Protein AF-A0A7J4KGC7-F1 (afdb_monomer)

Structure (mmCIF, N/CA/C/O backbone):
data_AF-A0A7J4KGC7-F1
#
_entry.id   AF-A0A7J4KGC7-F1
#
loop_
_atom_site.group_PDB
_atom_site.id
_atom_site.type_symbol
_atom_site.label_atom_id
_atom_site.label_alt_id
_atom_site.label_comp_id
_atom_site.label_asym_id
_atom_site.label_entity_id
_atom_site.label_seq_id
_atom_site.pdbx_PDB_ins_code
_atom_site.Cartn_x
_atom_site.Cartn_y
_atom_site.Cartn_z
_atom_site.occupancy
_atom_site.B_iso_or_equiv
_atom_site.auth_seq_id
_atom_site.auth_comp_id
_atom_site.auth_asym_id
_atom_site.auth_atom_id
_atom_site.pdbx_PDB_model_num
ATOM 1 N N . TRP A 1 1 ? 17.635 -14.760 -10.751 1.00 83.94 1 TRP A N 1
ATOM 2 C CA . TRP A 1 1 ? 18.715 -14.137 -9.961 1.00 83.94 1 TRP A CA 1
ATOM 3 C C . TRP A 1 1 ? 19.291 -12.974 -10.744 1.00 83.94 1 TRP A C 1
ATOM 5 O O . TRP A 1 1 ? 19.426 -13.105 -11.955 1.00 83.94 1 TRP A O 1
ATOM 15 N N . ARG A 1 2 ? 19.577 -11.849 -10.081 1.00 85.12 2 ARG A N 1
ATOM 16 C CA . ARG A 1 2 ? 20.222 -10.669 -10.674 1.00 85.12 2 ARG A CA 1
ATOM 17 C C . ARG A 1 2 ? 21.558 -10.454 -9.975 1.00 85.12 2 ARG A C 1
ATOM 19 O O . ARG A 1 2 ? 21.654 -10.687 -8.775 1.00 85.12 2 ARG A O 1
ATOM 26 N N . TYR A 1 3 ? 22.554 -10.031 -10.736 1.00 91.06 3 TYR A N 1
ATOM 27 C CA . TYR A 1 3 ? 23.837 -9.582 -10.217 1.00 91.06 3 TYR A CA 1
ATOM 28 C C . TYR A 1 3 ? 23.887 -8.052 -10.294 1.00 91.06 3 TYR A C 1
ATOM 30 O O . TYR A 1 3 ? 23.386 -7.470 -11.260 1.00 91.06 3 TYR A O 1
ATOM 38 N N . ALA A 1 4 ? 24.460 -7.420 -9.279 1.00 91.88 4 ALA A N 1
ATOM 39 C CA . ALA A 1 4 ? 24.746 -5.995 -9.240 1.00 91.88 4 ALA A CA 1
ATOM 40 C C . ALA A 1 4 ? 25.995 -5.787 -8.382 1.00 91.88 4 ALA A C 1
ATOM 42 O O . ALA A 1 4 ? 26.145 -6.473 -7.372 1.00 91.88 4 ALA A O 1
ATOM 43 N N . ASP A 1 5 ? 26.861 -4.858 -8.784 1.00 94.12 5 ASP A N 1
ATOM 44 C CA . ASP A 1 5 ? 28.061 -4.527 -8.008 1.00 94.12 5 ASP A CA 1
ATOM 45 C C . ASP A 1 5 ? 27.700 -3.795 -6.703 1.00 94.12 5 ASP A C 1
ATOM 47 O O . ASP A 1 5 ? 28.318 -4.041 -5.673 1.00 94.12 5 ASP A O 1
ATOM 51 N N . ASP A 1 6 ? 26.632 -2.985 -6.734 1.00 91.50 6 ASP A N 1
ATOM 52 C CA . ASP A 1 6 ? 26.073 -2.265 -5.587 1.00 91.50 6 ASP A CA 1
ATOM 53 C C . ASP A 1 6 ? 24.560 -2.502 -5.460 1.00 91.50 6 ASP A C 1
ATOM 55 O O . ASP A 1 6 ? 23.834 -2.585 -6.460 1.00 91.50 6 ASP A O 1
ATOM 59 N N . TRP A 1 7 ? 24.072 -2.600 -4.216 1.00 89.38 7 TRP A N 1
ATOM 60 C CA . TRP A 1 7 ? 22.658 -2.823 -3.907 1.00 89.38 7 TRP A CA 1
ATOM 61 C C . TRP A 1 7 ? 22.103 -1.776 -2.922 1.00 89.38 7 TRP A C 1
ATOM 63 O O . TRP A 1 7 ? 22.720 -1.542 -1.882 1.00 89.38 7 TRP A O 1
ATOM 73 N N . PRO A 1 8 ? 20.906 -1.209 -3.169 1.00 90.06 8 PRO A N 1
ATOM 74 C CA . PRO A 1 8 ? 20.061 -1.421 -4.346 1.00 90.06 8 PRO A CA 1
ATOM 75 C C . PRO A 1 8 ? 20.692 -0.848 -5.619 1.00 90.06 8 PRO A C 1
ATOM 77 O O . PRO A 1 8 ? 21.504 0.071 -5.558 1.00 90.06 8 PRO A O 1
ATOM 80 N N . VAL A 1 9 ? 20.305 -1.390 -6.778 1.00 90.75 9 VAL A N 1
ATOM 81 C CA . VAL A 1 9 ? 20.715 -0.819 -8.069 1.00 90.75 9 VAL A CA 1
ATOM 82 C C . VAL A 1 9 ? 20.301 0.652 -8.149 1.00 90.75 9 VAL A C 1
ATOM 84 O O . VAL A 1 9 ? 19.304 1.055 -7.535 1.00 90.75 9 VAL A O 1
ATOM 87 N N . LEU A 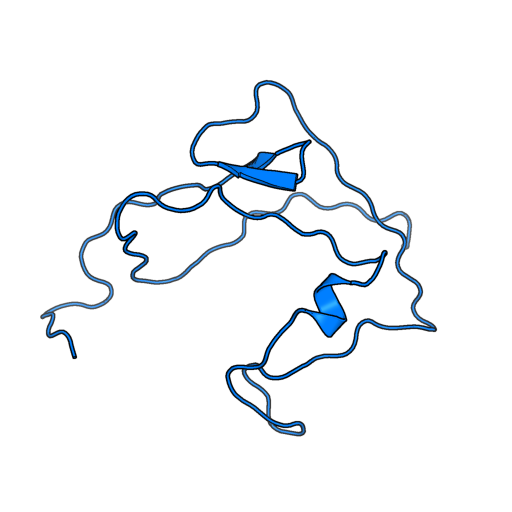1 10 ? 21.039 1.442 -8.936 1.00 89.31 10 LEU A N 1
ATOM 88 C CA . LEU A 1 10 ? 20.672 2.829 -9.211 1.00 89.31 10 LEU A CA 1
ATOM 89 C C . LEU A 1 10 ? 19.203 2.891 -9.648 1.00 89.31 10 LEU A C 1
ATOM 91 O O . LEU A 1 10 ? 18.801 2.261 -10.627 1.00 89.31 10 LEU A O 1
ATOM 95 N N . SER A 1 11 ? 18.408 3.634 -8.890 1.00 89.25 11 SER A N 1
ATOM 96 C CA . SER A 1 11 ? 16.960 3.709 -9.034 1.00 89.25 11 SER A CA 1
ATOM 97 C C . SER A 1 11 ? 16.495 5.147 -8.840 1.00 89.25 11 SER A C 1
ATOM 99 O O . SER A 1 11 ? 17.171 5.966 -8.216 1.00 89.25 11 SER A O 1
ATOM 101 N N . VAL A 1 12 ? 15.342 5.463 -9.423 1.00 91.69 12 VAL A N 1
ATOM 102 C CA . VAL A 1 12 ? 14.678 6.757 -9.258 1.00 91.69 12 VAL A CA 1
ATOM 103 C C . VAL A 1 12 ? 13.486 6.543 -8.340 1.00 91.69 12 VAL A C 1
ATOM 105 O O . VAL A 1 12 ? 12.655 5.676 -8.614 1.00 91.69 12 VAL A O 1
ATOM 108 N N . GLU A 1 13 ? 13.392 7.331 -7.267 1.00 93.38 13 GLU A N 1
ATOM 109 C CA . GLU A 1 13 ? 12.224 7.297 -6.387 1.00 93.38 13 GLU A CA 1
ATOM 110 C C . GLU A 1 13 ? 10.967 7.636 -7.200 1.00 93.38 13 GLU A C 1
ATOM 112 O O . GLU A 1 13 ? 10.896 8.660 -7.885 1.00 93.38 13 GLU A O 1
ATOM 117 N N . ARG A 1 14 ? 9.971 6.750 -7.138 1.00 95.00 14 ARG A N 1
ATOM 118 C CA . ARG A 1 14 ? 8.675 6.935 -7.786 1.00 95.00 14 ARG A CA 1
ATOM 119 C C . ARG A 1 14 ? 7.588 6.892 -6.728 1.00 95.00 14 ARG A C 1
ATOM 121 O O . ARG A 1 14 ? 7.352 5.849 -6.123 1.00 95.00 14 ARG A O 1
ATOM 128 N N . ALA A 1 15 ? 6.912 8.018 -6.546 1.00 96.44 15 ALA A N 1
ATOM 129 C CA . ALA A 1 15 ? 5.751 8.090 -5.679 1.00 96.44 15 ALA A CA 1
ATOM 130 C C . ALA A 1 15 ? 4.525 7.459 -6.351 1.00 96.44 15 ALA A C 1
ATOM 132 O O . ALA A 1 15 ? 4.264 7.671 -7.538 1.00 96.44 15 ALA A O 1
ATOM 133 N N . TRP A 1 16 ? 3.778 6.713 -5.547 1.00 97.12 16 TRP A N 1
ATOM 134 C CA . TRP A 1 16 ? 2.445 6.223 -5.845 1.00 97.12 16 TRP A CA 1
ATOM 135 C C . TRP A 1 16 ? 1.496 6.816 -4.802 1.00 97.12 16 TRP A C 1
ATOM 137 O O . TRP A 1 16 ? 1.735 6.702 -3.601 1.00 97.12 16 TRP A O 1
ATOM 147 N N . TYR A 1 17 ? 0.457 7.495 -5.266 1.00 97.12 17 TYR A N 1
ATOM 148 C CA . TYR A 1 17 ? -0.467 8.282 -4.466 1.00 97.12 17 TYR A CA 1
ATOM 149 C C . TYR A 1 17 ? -1.803 7.558 -4.319 1.00 97.12 17 TYR A C 1
ATOM 151 O O . TYR A 1 17 ? -2.324 7.001 -5.288 1.00 97.12 17 TYR A O 1
ATOM 159 N N . LEU A 1 18 ? -2.346 7.600 -3.103 1.00 96.44 18 LEU A N 1
ATOM 160 C CA . LEU A 1 18 ? -3.663 7.072 -2.750 1.00 96.44 18 LEU A CA 1
ATOM 161 C C . LEU A 1 18 ? -4.751 7.981 -3.340 1.00 96.44 18 LEU A C 1
ATOM 163 O O . LEU A 1 18 ? -4.695 9.198 -3.156 1.00 96.44 18 LEU A O 1
ATOM 167 N N . GLN A 1 19 ? -5.724 7.404 -4.043 1.00 95.62 19 GLN A N 1
ATOM 168 C CA . GLN A 1 19 ? -6.793 8.139 -4.726 1.00 95.62 19 GLN A CA 1
ATOM 169 C C . GLN A 1 19 ? -8.160 7.892 -4.082 1.00 95.62 19 GLN A C 1
ATOM 171 O O . GLN A 1 19 ? -8.398 6.853 -3.468 1.00 95.62 19 GLN A O 1
ATOM 176 N N . ALA A 1 20 ? -9.074 8.853 -4.246 1.00 93.31 20 ALA A N 1
ATOM 177 C CA . ALA A 1 20 ? -10.420 8.839 -3.659 1.00 93.31 20 ALA A CA 1
ATOM 178 C C . ALA A 1 20 ? -11.253 7.599 -4.034 1.00 93.31 20 ALA A C 1
ATOM 180 O O . ALA A 1 20 ? -12.101 7.156 -3.266 1.00 93.31 20 ALA A O 1
ATOM 181 N N . ASP A 1 21 ? -11.006 7.046 -5.219 1.00 92.81 21 ASP A N 1
ATOM 182 C CA . ASP A 1 21 ? -11.693 5.880 -5.775 1.00 92.81 21 ASP A CA 1
ATOM 183 C C . ASP A 1 21 ? -11.096 4.537 -5.317 1.00 92.81 21 ASP A C 1
ATOM 185 O O . ASP A 1 21 ? -11.488 3.487 -5.822 1.00 92.81 21 ASP A O 1
ATOM 189 N N . GLY A 1 22 ? -10.143 4.558 -4.379 1.00 94.25 22 GLY A N 1
ATOM 190 C CA . GLY A 1 22 ? -9.418 3.364 -3.948 1.00 94.25 22 GLY A CA 1
ATOM 191 C C . GLY A 1 22 ? -8.343 2.922 -4.941 1.00 94.25 22 GLY A C 1
ATOM 192 O O . GLY A 1 22 ? -7.817 1.814 -4.828 1.00 94.25 22 GLY A O 1
ATOM 193 N N . SER A 1 23 ? -7.988 3.758 -5.922 1.00 95.88 23 SER A N 1
ATOM 194 C CA . SER A 1 23 ? -6.865 3.469 -6.808 1.00 95.88 23 SER A CA 1
ATOM 195 C C . SER A 1 23 ? -5.527 3.956 -6.246 1.00 95.88 23 SER A C 1
ATOM 197 O O . SER A 1 23 ? -5.447 4.851 -5.400 1.00 95.88 23 SER A O 1
ATOM 199 N N . LEU A 1 24 ? -4.447 3.348 -6.728 1.00 96.31 24 LEU A N 1
ATOM 200 C CA . LEU A 1 24 ? -3.082 3.818 -6.530 1.00 96.31 24 LEU A CA 1
ATOM 201 C C . LEU A 1 24 ? -2.546 4.339 -7.874 1.00 96.31 24 LEU A C 1
ATOM 203 O O . LEU A 1 24 ? -2.540 3.600 -8.858 1.00 96.31 24 LEU A O 1
ATOM 207 N N . GLN A 1 25 ? -2.090 5.594 -7.941 1.00 96.31 25 GLN A N 1
ATOM 208 C CA . GLN A 1 25 ? -1.629 6.214 -9.198 1.00 96.31 25 GLN A CA 1
ATOM 209 C C . GLN A 1 25 ? -0.303 6.960 -9.035 1.00 96.31 25 GLN A C 1
ATOM 211 O O . GLN A 1 25 ? 0.006 7.459 -7.962 1.00 96.31 25 GLN A O 1
ATOM 216 N N . THR A 1 26 ? 0.478 7.108 -10.106 1.00 95.69 26 THR A N 1
ATOM 217 C CA . THR A 1 26 ? 1.749 7.864 -10.080 1.00 95.69 26 THR A CA 1
ATOM 218 C C . THR A 1 26 ? 1.578 9.374 -10.271 1.00 95.69 26 THR A C 1
ATOM 220 O O . THR A 1 26 ? 2.559 10.117 -10.269 1.00 95.69 26 THR A O 1
ATOM 223 N N . THR A 1 27 ? 0.347 9.838 -10.482 1.00 95.25 27 THR A N 1
ATOM 224 C CA . T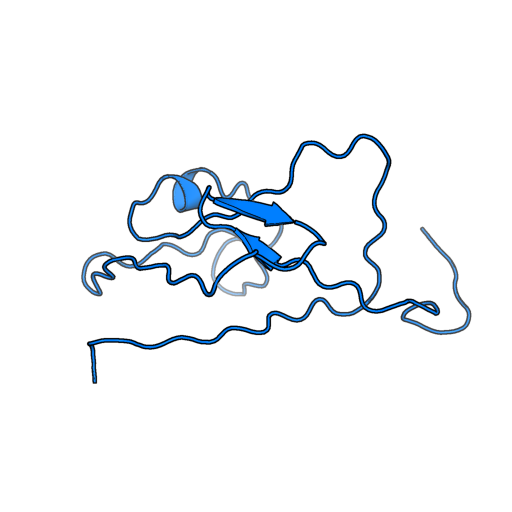HR A 1 27 ? -0.022 11.254 -10.572 1.00 95.25 27 THR A CA 1
ATOM 225 C C . THR A 1 27 ? -0.580 11.742 -9.245 1.00 95.25 27 THR A C 1
ATOM 227 O O . THR A 1 27 ? -1.295 11.012 -8.556 1.00 95.25 27 THR A O 1
ATOM 230 N N . LEU A 1 28 ? -0.274 12.992 -8.898 1.00 95.31 28 LEU A N 1
ATOM 231 C CA . LEU A 1 28 ? -0.846 13.629 -7.717 1.00 95.31 28 LEU A CA 1
ATOM 232 C C . LEU A 1 28 ? -2.382 13.673 -7.819 1.00 95.31 28 LEU A C 1
ATOM 234 O O . LEU A 1 28 ? -2.899 13.965 -8.903 1.00 95.31 28 LEU A O 1
ATOM 238 N N . PRO A 1 29 ? -3.112 13.420 -6.718 1.00 93.94 29 PRO A N 1
ATOM 239 C CA . PRO A 1 29 ? -4.540 13.701 -6.647 1.00 93.94 29 PRO A CA 1
ATOM 240 C C . PRO A 1 29 ? -4.812 15.180 -6.953 1.00 93.94 29 PRO A C 1
ATOM 242 O O . PRO A 1 29 ? -4.031 16.055 -6.580 1.00 93.94 29 PRO A O 1
ATOM 245 N N . ALA A 1 30 ? -5.930 15.475 -7.618 1.00 90.12 30 ALA A N 1
ATOM 246 C CA . ALA A 1 30 ? -6.279 16.850 -7.993 1.00 90.12 30 ALA A CA 1
ATOM 247 C C . ALA A 1 30 ? -6.645 17.741 -6.789 1.00 90.12 30 ALA A C 1
ATOM 249 O O . ALA A 1 30 ? -6.617 18.966 -6.895 1.00 90.12 30 ALA A O 1
ATOM 250 N N . GLN A 1 31 ? -7.033 17.128 -5.672 1.00 90.50 31 GLN A N 1
ATOM 251 C CA . GLN A 1 31 ? -7.437 17.783 -4.431 1.00 90.50 31 GLN A CA 1
ATOM 252 C C . GLN A 1 31 ? -6.956 16.943 -3.250 1.00 90.50 31 GLN A C 1
ATOM 254 O O . GLN A 1 31 ? -6.801 15.727 -3.397 1.00 90.50 31 GLN A O 1
ATOM 259 N N . ASP A 1 32 ? -6.794 17.567 -2.086 1.00 89.19 32 ASP A N 1
ATOM 260 C CA . ASP A 1 32 ? -6.509 16.851 -0.843 1.00 89.19 32 ASP A CA 1
ATOM 261 C C . ASP A 1 32 ? -7.604 15.817 -0.554 1.00 89.19 32 ASP A C 1
ATOM 263 O O . ASP A 1 32 ? -8.795 16.085 -0.726 1.00 89.19 32 ASP A O 1
ATOM 267 N N . GLN A 1 33 ? -7.188 14.619 -0.142 1.00 89.06 33 GLN A N 1
ATOM 268 C CA . GLN A 1 33 ? -8.080 13.494 0.135 1.00 89.06 33 GLN A CA 1
ATOM 269 C C . GLN A 1 33 ? -7.910 13.031 1.577 1.00 89.06 33 GLN A C 1
ATOM 271 O O . GLN A 1 33 ? -6.794 12.978 2.096 1.00 89.06 33 GLN A O 1
ATOM 276 N N . GLN A 1 34 ? -9.020 12.642 2.199 1.00 93.50 34 GLN A N 1
ATOM 277 C CA . GLN A 1 34 ? -9.036 12.004 3.507 1.00 93.50 34 GLN A CA 1
ATOM 278 C C . GLN A 1 34 ? -9.774 10.673 3.408 1.00 93.50 34 GLN A C 1
ATOM 280 O O . GLN A 1 34 ? -10.850 10.583 2.820 1.00 93.50 34 GLN A O 1
ATOM 285 N N . PHE A 1 35 ? -9.193 9.649 4.023 1.00 95.25 35 PHE A N 1
ATOM 286 C CA . PHE A 1 35 ? -9.767 8.316 4.125 1.00 95.25 35 PHE A CA 1
ATOM 287 C C . PHE A 1 35 ? -9.947 7.980 5.598 1.00 95.25 35 PHE A C 1
ATOM 289 O O . PHE A 1 35 ? -9.152 8.401 6.442 1.00 95.25 35 PHE A O 1
ATOM 296 N N . SER A 1 36 ? -11.002 7.249 5.932 1.00 95.69 36 SER A N 1
ATOM 297 C CA . SER A 1 36 ? -11.309 6.917 7.320 1.00 95.69 36 SER A CA 1
ATOM 298 C C . SER A 1 36 ? -11.912 5.529 7.410 1.00 95.69 36 SER A C 1
ATOM 300 O O . SER A 1 36 ? -12.611 5.078 6.507 1.00 95.69 36 SER A O 1
ATOM 302 N N . TYR A 1 37 ? -11.622 4.864 8.516 1.00 95.56 37 TYR A N 1
ATOM 303 C CA . TYR A 1 37 ? -12.190 3.583 8.892 1.00 95.56 37 TYR A CA 1
ATOM 304 C C . TYR A 1 37 ? -12.378 3.580 10.407 1.00 95.56 37 TYR A C 1
ATOM 306 O O . TYR A 1 37 ? -11.715 4.332 11.124 1.00 95.56 37 TYR A O 1
ATOM 314 N N . PHE A 1 38 ? -13.295 2.751 10.893 1.00 96.25 38 PHE A N 1
ATOM 315 C CA . PHE A 1 38 ? -13.499 2.563 12.323 1.00 96.25 38 PHE A CA 1
ATOM 316 C C . PHE A 1 38 ? -12.702 1.348 12.789 1.00 96.25 38 PHE A C 1
ATOM 318 O O 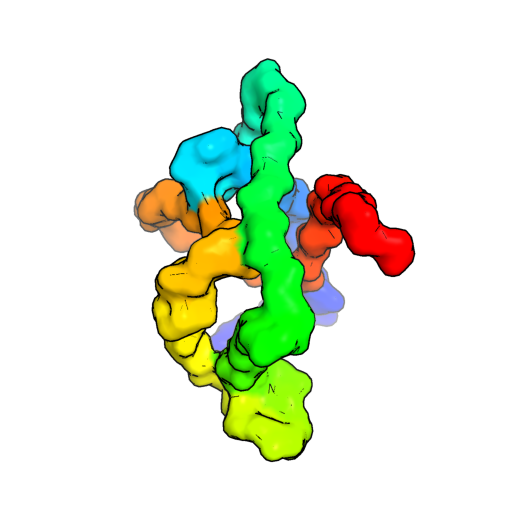. PHE A 1 38 ? -12.869 0.266 12.232 1.00 96.25 38 PHE A O 1
ATOM 325 N N . TYR A 1 39 ? -11.859 1.520 13.805 1.00 95.19 39 TYR A N 1
ATOM 326 C CA . TYR A 1 39 ? -11.092 0.431 14.402 1.00 95.19 39 TYR A CA 1
ATOM 327 C C . TYR A 1 39 ? -11.725 -0.009 15.726 1.00 95.19 39 TYR A C 1
ATOM 329 O O . TYR A 1 39 ? -11.895 0.811 16.628 1.00 95.19 39 TYR A O 1
ATOM 337 N N . ASP A 1 40 ? -12.035 -1.302 15.856 1.00 95.56 40 ASP A N 1
ATOM 338 C CA . ASP A 1 40 ? -12.543 -1.913 17.090 1.00 95.56 40 ASP A CA 1
ATOM 339 C C . ASP A 1 40 ? -11.446 -2.758 17.767 1.00 95.56 40 ASP A C 1
ATOM 341 O O . ASP A 1 40 ? -11.144 -3.859 17.296 1.00 95.56 40 ASP A O 1
ATOM 345 N N . PRO A 1 41 ? -10.862 -2.310 18.897 1.00 95.25 41 PRO A N 1
ATOM 346 C CA . PRO A 1 41 ? -9.857 -3.086 19.621 1.00 95.25 41 PRO A CA 1
ATOM 347 C C . PRO A 1 41 ? -10.347 -4.450 20.132 1.00 95.25 41 PRO A C 1
ATOM 349 O O . PRO A 1 41 ? -9.519 -5.325 20.383 1.00 95.25 41 PRO A O 1
ATOM 352 N N . ALA A 1 42 ? -11.661 -4.652 20.299 1.00 97.06 42 ALA A N 1
ATOM 353 C CA . ALA A 1 42 ? -12.233 -5.943 20.683 1.00 97.06 42 ALA A CA 1
ATOM 354 C C . ALA A 1 42 ? -12.333 -6.927 19.500 1.00 97.06 42 ALA A C 1
ATOM 356 O O . ALA A 1 42 ? -12.519 -8.127 19.710 1.00 97.06 42 ALA A O 1
ATOM 357 N N . ASN A 1 43 ? -12.162 -6.440 18.269 1.00 96.75 43 ASN A N 1
ATOM 358 C CA . ASN A 1 43 ? -12.138 -7.221 17.037 1.00 96.75 43 ASN A CA 1
ATOM 359 C C . ASN A 1 43 ? -10.915 -6.831 16.179 1.00 96.75 43 ASN A C 1
ATOM 361 O O . ASN A 1 43 ? -11.077 -6.263 15.095 1.00 96.75 43 ASN A O 1
ATOM 365 N N . PRO A 1 44 ? -9.683 -7.128 16.632 1.00 96.81 44 PRO A N 1
ATOM 366 C CA . PRO A 1 44 ? -8.476 -6.718 15.926 1.00 96.81 44 PRO A CA 1
ATOM 367 C C . PRO A 1 44 ? -8.353 -7.395 14.555 1.00 96.81 44 PRO A C 1
ATOM 369 O O . PRO A 1 44 ? -8.784 -8.535 14.352 1.00 96.81 44 PRO A O 1
ATOM 372 N N . VAL A 1 45 ? -7.697 -6.709 13.618 1.00 97.38 45 VAL A N 1
ATOM 373 C CA . VAL A 1 45 ? -7.331 -7.285 12.319 1.00 97.38 45 VAL A CA 1
ATOM 374 C C . VAL A 1 45 ? -6.307 -8.412 12.537 1.00 97.38 45 VAL A C 1
ATOM 376 O O . VAL A 1 45 ? -5.278 -8.182 13.178 1.00 97.38 45 VAL A O 1
ATOM 379 N N . PRO A 1 46 ? -6.546 -9.637 12.034 1.00 95.25 46 PRO A N 1
ATOM 380 C CA . PRO A 1 46 ? -5.613 -10.742 12.220 1.00 95.25 46 PRO A CA 1
ATOM 381 C C . PRO A 1 46 ? -4.362 -10.573 11.349 1.00 95.25 46 PRO A C 1
ATOM 383 O O . PRO A 1 46 ? -4.457 -10.298 10.154 1.00 95.25 46 PRO A O 1
ATOM 386 N N . THR A 1 47 ? -3.184 -10.825 11.919 1.00 95.00 47 THR A N 1
ATOM 387 C CA . THR A 1 47 ? -1.939 -10.925 11.144 1.00 95.00 47 THR A CA 1
ATOM 388 C C . THR A 1 47 ? -1.893 -12.253 10.388 1.00 95.00 47 THR A C 1
ATOM 390 O O . THR A 1 47 ? -1.979 -13.319 11.000 1.00 95.00 47 THR A O 1
ATOM 393 N N . VAL A 1 48 ? -1.706 -12.201 9.066 1.00 95.12 48 VAL A N 1
ATOM 394 C CA . VAL A 1 48 ? -1.639 -13.381 8.188 1.00 95.12 48 VAL A CA 1
ATOM 395 C C . VAL A 1 48 ? -0.311 -13.388 7.425 1.00 95.12 48 VAL A C 1
ATOM 397 O O . VAL A 1 48 ? -0.087 -12.553 6.551 1.00 95.12 48 VAL A O 1
ATOM 400 N N . GLY A 1 49 ? 0.573 -14.346 7.724 1.00 95.19 49 GLY A N 1
ATOM 401 C CA . GLY A 1 49 ? 1.880 -14.450 7.064 1.00 95.19 49 GLY A CA 1
ATOM 402 C C . GLY A 1 49 ? 2.870 -13.373 7.506 1.00 95.19 49 GLY A C 1
ATOM 403 O O . GLY A 1 49 ? 2.839 -12.915 8.642 1.00 95.19 49 GLY A O 1
ATOM 404 N N . GLY A 1 50 ? 3.766 -12.958 6.612 1.00 93.81 50 GLY A N 1
ATOM 405 C CA . GLY A 1 50 ? 4.747 -11.898 6.847 1.00 93.81 50 GLY A CA 1
ATOM 406 C C . GLY A 1 50 ? 6.009 -12.357 7.584 1.00 93.81 50 GLY A C 1
ATOM 407 O O . GLY A 1 50 ? 6.301 -13.550 7.692 1.00 93.81 50 GLY A O 1
ATOM 408 N N . GLY A 1 51 ? 6.789 -11.387 8.068 1.00 92.94 51 GLY A N 1
ATOM 409 C CA . GLY A 1 51 ? 8.041 -11.604 8.802 1.00 92.94 51 GLY A CA 1
ATOM 410 C C . GLY A 1 51 ? 7.810 -11.995 10.261 1.00 92.94 51 GLY A C 1
ATOM 411 O O . GLY A 1 51 ? 8.178 -11.251 11.163 1.00 92.94 51 GLY A O 1
ATOM 412 N N . ASN A 1 52 ? 7.158 -13.132 10.491 1.00 93.44 52 ASN A N 1
ATOM 413 C CA . ASN A 1 52 ? 6.757 -13.579 11.821 1.00 93.44 52 ASN A CA 1
ATOM 414 C C . ASN A 1 52 ? 7.657 -14.679 12.399 1.00 93.44 52 ASN A C 1
ATOM 416 O O . ASN A 1 52 ? 8.310 -15.420 11.671 1.00 93.44 52 ASN A O 1
ATOM 420 N N . LEU A 1 53 ? 7.665 -14.781 13.733 1.00 92.31 53 LEU A N 1
ATOM 421 C CA . LEU A 1 53 ? 8.385 -15.817 14.491 1.00 92.31 53 LEU A CA 1
ATOM 422 C C . LEU A 1 53 ? 7.445 -16.889 15.063 1.00 92.31 53 LEU A C 1
ATOM 424 O O . LEU A 1 53 ? 7.777 -18.069 15.056 1.00 92.31 53 LEU A O 1
ATOM 428 N N . ASN A 1 54 ? 6.280 -16.469 15.568 1.00 92.62 54 ASN A N 1
ATOM 429 C CA . ASN A 1 54 ? 5.391 -17.308 16.387 1.00 92.62 54 ASN A CA 1
ATOM 430 C C . ASN A 1 54 ? 4.130 -17.788 15.653 1.00 92.62 54 ASN A C 1
ATOM 432 O O . ASN A 1 54 ? 3.382 -18.609 16.177 1.00 92.62 54 ASN A O 1
ATOM 436 N N . ILE A 1 55 ? 3.879 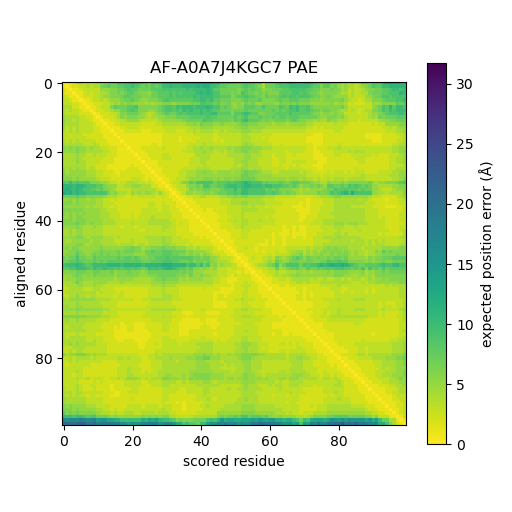-17.262 14.457 1.00 90.88 55 ILE A N 1
ATOM 437 C CA . ILE A 1 55 ? 2.794 -17.673 13.559 1.00 90.88 55 ILE A CA 1
ATOM 438 C C . ILE A 1 55 ? 3.403 -18.044 12.202 1.00 90.88 55 ILE A C 1
ATOM 440 O O . ILE A 1 55 ? 4.558 -17.679 11.959 1.00 90.88 55 ILE A O 1
ATOM 444 N N . PRO A 1 56 ? 2.672 -18.751 11.316 1.00 93.94 56 PRO A N 1
ATOM 445 C CA . PRO A 1 56 ? 3.179 -19.078 9.989 1.00 93.94 56 PRO A CA 1
ATOM 446 C C . PRO A 1 56 ? 3.744 -17.844 9.279 1.00 93.94 56 PRO A C 1
ATOM 448 O O . PRO A 1 56 ? 3.054 -16.840 9.105 1.00 93.94 56 PRO A O 1
ATOM 451 N N . ALA A 1 57 ? 5.021 -17.925 8.913 1.00 95.38 57 ALA A N 1
ATOM 452 C CA . ALA A 1 57 ? 5.760 -16.851 8.266 1.00 95.38 57 ALA A CA 1
ATOM 453 C C . ALA A 1 57 ? 5.774 -17.030 6.743 1.00 95.38 57 ALA A C 1
ATOM 455 O O . ALA A 1 57 ? 5.594 -18.136 6.231 1.00 95.38 57 ALA A O 1
ATOM 456 N N . GLY A 1 58 ? 6.047 -15.945 6.021 1.00 95.94 58 GLY A N 1
ATOM 457 C CA . GLY A 1 58 ? 6.171 -15.945 4.563 1.00 95.94 58 GLY A CA 1
ATOM 458 C C . GLY A 1 58 ? 4.959 -15.354 3.836 1.00 95.94 58 GLY A C 1
ATOM 459 O O . GLY A 1 58 ? 4.117 -14.705 4.458 1.00 95.94 58 GLY A O 1
ATOM 460 N N . PRO A 1 59 ? 4.889 -15.505 2.504 1.00 96.12 59 PRO A N 1
ATOM 461 C CA . PRO A 1 59 ? 3.823 -14.918 1.706 1.00 96.12 59 PRO A CA 1
ATOM 462 C C . PRO A 1 59 ? 2.513 -15.686 1.900 1.00 96.12 59 PRO A C 1
ATOM 464 O O . PRO A 1 59 ? 2.466 -16.904 1.741 1.00 96.12 59 PRO A O 1
ATOM 467 N N . PHE A 1 60 ? 1.447 -14.956 2.211 1.00 96.25 60 PHE A N 1
ATOM 468 C CA . PHE A 1 60 ? 0.089 -15.479 2.312 1.00 96.25 60 PHE A CA 1
ATOM 469 C C . PHE A 1 60 ? -0.871 -14.567 1.559 1.00 96.25 60 PHE A C 1
ATOM 471 O O . PHE A 1 60 ? -0.634 -13.366 1.425 1.00 96.25 60 PHE A O 1
ATOM 478 N N . ASP A 1 61 ? -1.971 -15.158 1.114 1.00 97.00 61 ASP A N 1
ATOM 479 C CA . ASP A 1 61 ? -3.095 -14.449 0.524 1.00 97.00 61 ASP A CA 1
ATOM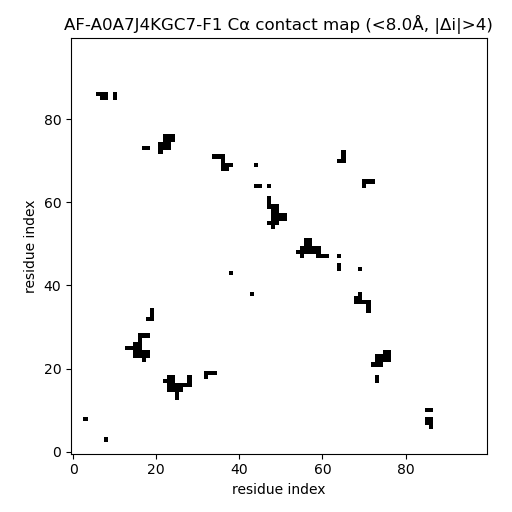 480 C C . ASP A 1 61 ? -3.772 -13.532 1.556 1.00 97.00 61 ASP A C 1
ATOM 482 O O . ASP A 1 61 ? -4.207 -13.996 2.612 1.00 97.00 61 ASP A O 1
ATOM 486 N N . GLN A 1 62 ? -3.850 -12.238 1.244 1.00 97.50 62 GLN A N 1
ATOM 487 C CA . GLN A 1 62 ? -4.400 -11.212 2.131 1.00 97.50 62 GLN A CA 1
ATOM 488 C C . GLN A 1 62 ? -5.899 -10.964 1.914 1.00 97.50 62 GLN A C 1
ATOM 490 O O . GLN A 1 62 ? -6.488 -10.204 2.679 1.00 97.50 62 GLN A O 1
ATOM 495 N N . ARG A 1 63 ? -6.563 -11.638 0.959 1.00 97.62 63 ARG A N 1
ATOM 496 C CA . ARG A 1 63 ? -7.986 -11.402 0.636 1.00 97.62 63 ARG A CA 1
ATOM 497 C C . ARG A 1 63 ? -8.926 -11.494 1.843 1.00 97.62 63 ARG A C 1
ATOM 499 O O . ARG A 1 63 ? -9.938 -10.802 1.895 1.00 97.62 63 ARG A O 1
ATOM 506 N N . SER A 1 64 ? -8.628 -12.343 2.830 1.00 96.38 64 SER A N 1
ATOM 507 C CA . SER A 1 64 ? -9.433 -12.434 4.059 1.00 96.38 64 SER A CA 1
ATOM 508 C C . SER A 1 64 ? -9.330 -11.185 4.941 1.00 96.38 64 SER A C 1
ATOM 510 O O . SER A 1 64 ? -10.317 -10.810 5.569 1.00 96.38 64 SER A O 1
ATOM 512 N N . VAL A 1 65 ? -8.157 -10.551 4.984 1.00 97.62 65 VAL A N 1
ATOM 513 C CA . VAL A 1 65 ? -7.908 -9.285 5.685 1.00 97.62 65 VAL A CA 1
ATOM 514 C C . VAL A 1 65 ? -8.502 -8.126 4.888 1.00 97.62 65 VAL A C 1
ATOM 516 O O . VAL A 1 65 ? -9.191 -7.286 5.454 1.00 97.62 65 VAL A O 1
ATOM 519 N N . GLU A 1 66 ? -8.306 -8.133 3.570 1.00 97.44 66 GLU A N 1
ATOM 520 C CA . GLU A 1 66 ? -8.819 -7.124 2.640 1.00 97.44 66 GLU A CA 1
ATOM 521 C C . GLU A 1 66 ? -10.357 -7.016 2.651 1.00 97.44 66 GLU A C 1
ATOM 523 O O . GLU A 1 66 ? -10.919 -5.939 2.502 1.00 97.44 66 GLU A O 1
ATOM 528 N N . ASN A 1 67 ? -11.081 -8.108 2.895 1.00 96.75 67 ASN A N 1
ATOM 529 C CA . ASN A 1 67 ? -12.547 -8.068 2.952 1.00 96.75 67 ASN A CA 1
ATOM 530 C C . ASN A 1 67 ? -13.121 -7.390 4.212 1.00 96.75 67 ASN A C 1
ATOM 532 O O . ASN A 1 67 ? -14.345 -7.327 4.365 1.00 96.75 67 ASN A O 1
ATOM 536 N N . ARG A 1 68 ? -12.284 -6.928 5.148 1.00 98.19 68 ARG A N 1
ATOM 537 C CA . ARG A 1 68 ? -12.751 -6.270 6.370 1.00 98.19 68 ARG A CA 1
ATOM 538 C C . ARG A 1 68 ? -13.037 -4.786 6.135 1.00 98.19 68 ARG A C 1
ATOM 540 O O . ARG A 1 68 ? -12.310 -4.097 5.432 1.00 98.19 68 ARG A O 1
ATOM 547 N N . SER A 1 69 ? -14.071 -4.268 6.796 1.00 96.88 69 SER A N 1
ATOM 548 C CA . SER A 1 69 ? -14.458 -2.851 6.711 1.00 96.88 69 SER A CA 1
ATOM 549 C C . SER A 1 69 ? -13.496 -1.893 7.421 1.00 96.88 69 SER A C 1
ATOM 551 O O . SER A 1 69 ? -13.576 -0.687 7.211 1.00 96.88 69 SER A O 1
ATOM 553 N N . ASP A 1 70 ? -12.625 -2.409 8.289 1.00 97.38 70 ASP A N 1
ATOM 554 C CA . ASP A 1 70 ? -11.611 -1.657 9.035 1.00 97.38 70 ASP A CA 1
ATOM 555 C C . ASP A 1 70 ? -10.216 -1.735 8.388 1.00 97.38 70 ASP A C 1
ATOM 557 O O . ASP A 1 70 ? -9.203 -1.496 9.044 1.00 97.38 70 ASP A O 1
ATOM 561 N N . VAL A 1 71 ? -10.162 -2.059 7.091 1.00 97.81 71 VAL A N 1
ATOM 562 C CA . VAL A 1 71 ? -8.943 -2.096 6.277 1.00 97.81 71 VAL A CA 1
ATOM 563 C C . VAL A 1 71 ? -9.154 -1.243 5.025 1.00 97.81 71 VAL A C 1
ATOM 565 O O . VAL A 1 71 ? -10.042 -1.503 4.219 1.00 97.81 71 VAL A O 1
ATOM 568 N N . LEU A 1 72 ? -8.327 -0.208 4.851 1.00 97.19 72 LEU A N 1
ATOM 569 C CA . LEU A 1 72 ? -8.316 0.603 3.630 1.00 97.19 72 LEU A CA 1
ATOM 570 C C . LEU A 1 72 ? -7.442 -0.064 2.564 1.00 97.19 72 LEU A C 1
ATOM 572 O O . LEU A 1 72 ? -6.297 -0.425 2.838 1.00 97.19 72 LEU A O 1
ATOM 576 N N . ILE A 1 73 ? -7.963 -0.179 1.342 1.00 97.44 73 ILE A N 1
ATOM 577 C CA . ILE A 1 73 ? -7.279 -0.827 0.218 1.00 97.44 73 ILE A CA 1
ATOM 578 C C . ILE A 1 73 ? -7.103 0.169 -0.913 1.00 97.44 73 ILE A C 1
ATOM 580 O O . ILE A 1 73 ? -8.048 0.854 -1.300 1.00 97.44 73 ILE A O 1
ATOM 584 N N . PHE A 1 74 ? -5.895 0.184 -1.471 1.00 97.38 74 PHE A N 1
ATOM 585 C CA . 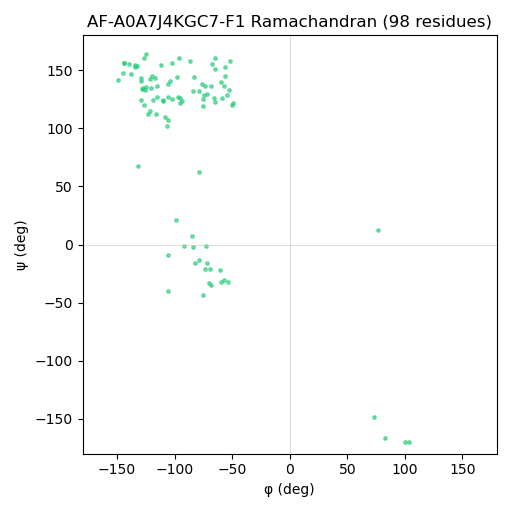PHE A 1 74 ? -5.571 0.942 -2.668 1.00 97.38 74 PHE A CA 1
ATOM 586 C C . PHE A 1 74 ? -4.885 0.035 -3.676 1.00 97.38 74 PHE A C 1
ATOM 588 O O . PHE A 1 74 ? -3.873 -0.590 -3.362 1.00 97.38 74 PHE A O 1
ATOM 595 N N . THR A 1 75 ? -5.438 -0.046 -4.883 1.00 97.50 75 THR A N 1
ATOM 596 C CA . THR A 1 75 ? -4.937 -0.938 -5.938 1.00 97.50 75 THR A CA 1
ATOM 597 C C . THR A 1 75 ? -4.649 -0.136 -7.197 1.00 97.50 75 THR A C 1
ATOM 599 O O . THR A 1 75 ? -5.451 0.698 -7.609 1.00 97.50 75 THR A O 1
ATOM 602 N N . SER A 1 76 ? -3.491 -0.345 -7.822 1.00 97.31 76 SER A N 1
ATOM 603 C CA . SER A 1 76 ? -3.218 0.285 -9.115 1.00 97.31 76 SER A CA 1
ATOM 604 C C . SER A 1 76 ? -4.175 -0.242 -10.186 1.00 97.31 76 SER A C 1
ATOM 606 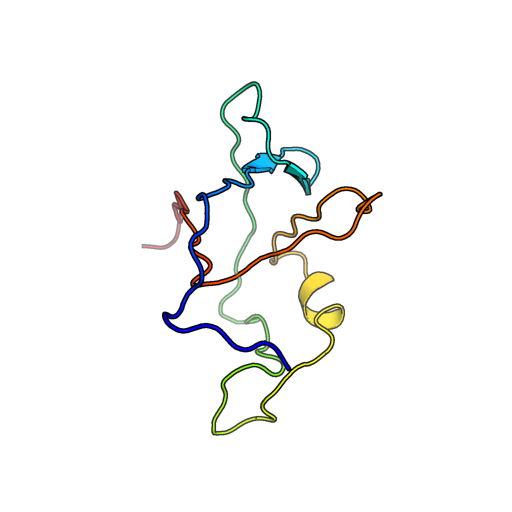O O . SER A 1 76 ? -4.692 -1.355 -10.063 1.00 97.31 76 SER A O 1
ATOM 608 N N . PRO A 1 77 ? -4.348 0.476 -11.304 1.00 95.75 77 PRO A N 1
ATOM 609 C CA . PRO A 1 77 ? -4.820 -0.162 -12.522 1.00 95.75 77 PRO A CA 1
ATOM 610 C C . PRO A 1 77 ? -3.972 -1.398 -12.856 1.00 95.75 77 PRO A C 1
ATOM 612 O O . PRO A 1 77 ? -2.815 -1.518 -12.427 1.00 95.75 77 PRO A O 1
ATOM 615 N N . VAL A 1 78 ? -4.548 -2.310 -13.639 1.00 97.12 78 VAL A N 1
ATOM 616 C CA . VAL A 1 78 ? -3.791 -3.428 -14.211 1.00 97.12 78 VAL A CA 1
ATOM 617 C C . VAL A 1 78 ? -2.594 -2.854 -14.964 1.00 97.12 78 VAL A C 1
ATOM 619 O O . VAL A 1 78 ? -2.736 -1.931 -15.761 1.00 97.12 78 VAL A O 1
ATOM 622 N N . LEU A 1 79 ? -1.404 -3.369 -14.667 1.00 96.69 79 LEU A N 1
ATOM 623 C CA . LEU A 1 79 ? -0.180 -2.908 -15.306 1.00 96.69 79 LEU A CA 1
ATOM 624 C C . LEU A 1 79 ? -0.108 -3.466 -16.729 1.00 96.69 79 LEU A C 1
ATOM 626 O O . LEU A 1 79 ? -0.028 -4.680 -16.913 1.00 96.69 79 LEU A O 1
ATOM 630 N N . ASP A 1 80 ? -0.079 -2.582 -17.724 1.00 97.00 80 ASP A N 1
ATOM 631 C CA . ASP A 1 80 ? 0.040 -2.970 -19.138 1.00 97.00 80 ASP A CA 1
ATOM 632 C C . ASP A 1 80 ? 1.456 -3.443 -19.508 1.00 97.00 80 ASP A C 1
ATOM 634 O O . ASP A 1 80 ? 1.661 -4.160 -20.488 1.00 97.00 80 ASP A O 1
ATOM 638 N N . THR A 1 81 ? 2.454 -3.050 -18.713 1.00 96.94 81 THR A N 1
ATOM 639 C CA . THR A 1 81 ? 3.857 -3.444 -18.869 1.00 96.94 81 THR A CA 1
ATOM 640 C C . THR A 1 81 ? 4.454 -3.848 -17.524 1.00 96.94 81 THR A C 1
ATOM 642 O O . THR A 1 81 ? 4.032 -3.311 -16.497 1.00 96.94 81 THR A O 1
ATOM 645 N N . PRO A 1 82 ? 5.478 -4.722 -17.494 1.00 96.50 82 PRO A N 1
ATOM 646 C CA . PRO A 1 82 ? 6.189 -5.038 -16.260 1.00 96.50 82 PRO A CA 1
ATOM 647 C C . PRO A 1 82 ? 6.682 -3.774 -15.543 1.00 96.50 82 PRO A C 1
ATOM 649 O O . PRO A 1 82 ? 7.289 -2.901 -16.163 1.00 96.50 82 PRO A O 1
ATOM 652 N N . TYR A 1 83 ? 6.438 -3.697 -14.235 1.00 94.06 83 TYR A N 1
ATOM 653 C CA . TYR A 1 83 ? 6.917 -2.616 -13.378 1.00 94.06 83 TYR A CA 1
ATOM 654 C C . TYR A 1 83 ? 7.999 -3.154 -12.440 1.00 94.06 83 TYR A C 1
ATOM 656 O O . TYR A 1 83 ? 7.773 -4.123 -11.715 1.00 94.06 83 TYR A O 1
ATOM 664 N N . GLU A 1 84 ? 9.179 -2.536 -12.453 1.00 92.88 84 GLU A N 1
ATOM 665 C CA . GLU A 1 84 ? 10.286 -2.916 -11.577 1.00 92.88 84 GLU A CA 1
ATOM 666 C C . GLU A 1 84 ? 10.297 -2.036 -10.321 1.00 92.88 84 GLU A C 1
ATOM 668 O O . GLU A 1 84 ? 10.421 -0.815 -10.405 1.00 92.88 84 GLU A O 1
ATOM 673 N N . ALA A 1 85 ? 10.212 -2.669 -9.150 1.00 93.38 85 ALA A N 1
ATOM 674 C CA . ALA A 1 85 ? 10.459 -2.037 -7.860 1.00 93.38 85 ALA A CA 1
ATOM 675 C C . ALA A 1 85 ? 11.682 -2.696 -7.211 1.00 93.38 85 ALA A C 1
ATOM 677 O O . ALA A 1 85 ? 11.635 -3.868 -6.836 1.00 93.38 85 ALA A O 1
ATOM 678 N N . THR A 1 86 ? 12.771 -1.938 -7.080 1.00 93.00 86 THR A N 1
ATOM 679 C CA . THR A 1 86 ? 14.027 -2.415 -6.494 1.00 93.00 86 THR A CA 1
ATOM 680 C C . THR A 1 86 ? 14.485 -1.458 -5.400 1.00 93.00 86 THR A C 1
ATOM 682 O O . THR A 1 86 ? 14.511 -0.248 -5.602 1.00 93.00 86 THR A O 1
ATOM 685 N N . GLY A 1 87 ? 14.883 -2.011 -4.253 1.00 92.06 87 GLY A N 1
ATOM 686 C CA . GLY A 1 87 ? 15.297 -1.245 -3.079 1.00 92.06 87 GLY A CA 1
ATOM 687 C C . GLY A 1 87 ? 14.202 -1.124 -2.015 1.00 92.06 87 GLY A C 1
ATOM 688 O O . GLY A 1 87 ? 13.208 -1.852 -2.065 1.00 92.06 87 GLY A O 1
ATOM 689 N N . PRO A 1 88 ? 14.411 -0.270 -1.000 1.00 91.38 88 PRO A N 1
ATOM 690 C CA . PRO A 1 88 ? 13.449 -0.090 0.078 1.00 91.38 88 PRO A CA 1
ATOM 691 C C . PRO A 1 88 ? 12.171 0.583 -0.433 1.00 91.38 88 PRO A C 1
ATOM 693 O O . PRO A 1 88 ? 12.221 1.577 -1.153 1.00 91.38 88 PRO A O 1
ATOM 696 N N . ILE A 1 89 ? 11.021 0.065 -0.004 1.00 93.25 89 ILE A N 1
ATOM 697 C CA . ILE A 1 89 ? 9.714 0.684 -0.237 1.00 93.25 89 ILE A CA 1
ATOM 698 C C . ILE A 1 89 ? 9.351 1.483 1.015 1.00 93.25 89 ILE A C 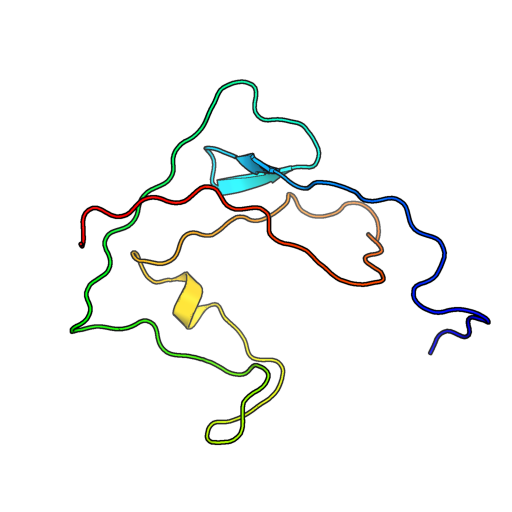1
ATOM 700 O O . ILE A 1 89 ? 9.382 0.949 2.123 1.00 93.25 89 ILE A O 1
ATOM 704 N N . ILE A 1 90 ? 9.026 2.765 0.842 1.00 95.38 90 ILE A N 1
ATOM 705 C CA . ILE A 1 90 ? 8.736 3.695 1.939 1.00 95.38 90 ILE A CA 1
ATOM 706 C C . ILE A 1 90 ? 7.279 4.143 1.841 1.00 95.38 90 ILE A C 1
ATOM 708 O O . ILE A 1 90 ? 6.855 4.660 0.810 1.00 95.38 90 ILE A O 1
ATOM 712 N N . ALA A 1 91 ? 6.529 4.002 2.934 1.00 95.62 91 ALA A N 1
ATOM 713 C CA . ALA A 1 91 ? 5.205 4.596 3.074 1.00 95.62 91 ALA A CA 1
ATOM 714 C C . ALA A 1 91 ? 5.318 5.958 3.775 1.00 95.62 91 ALA A C 1
ATOM 716 O O . ALA A 1 91 ? 5.835 6.049 4.888 1.00 95.62 91 ALA A O 1
ATOM 717 N N . ARG A 1 92 ? 4.827 7.023 3.132 1.00 95.81 92 ARG A N 1
ATOM 718 C CA . ARG A 1 92 ? 4.685 8.356 3.738 1.00 95.81 92 ARG A CA 1
ATOM 719 C C . ARG A 1 92 ? 3.206 8.599 4.010 1.00 95.81 92 ARG A C 1
ATOM 721 O O . ARG A 1 92 ? 2.454 8.874 3.080 1.00 95.81 92 ARG A O 1
ATOM 728 N N . LEU A 1 93 ? 2.798 8.450 5.267 1.00 95.44 93 LEU A N 1
ATOM 729 C CA . LEU A 1 93 ? 1.400 8.544 5.684 1.00 95.44 93 LEU A CA 1
ATOM 730 C C . LEU A 1 93 ? 1.198 9.745 6.608 1.00 95.44 93 LEU A C 1
ATOM 732 O O . LEU A 1 93 ? 1.985 9.970 7.526 1.00 95.44 93 LEU A O 1
ATOM 736 N N . PHE A 1 94 ? 0.115 10.480 6.375 1.00 95.12 94 PHE A N 1
ATOM 737 C CA . PHE A 1 94 ? -0.389 11.518 7.267 1.00 95.12 94 PHE A CA 1
ATOM 738 C C . PHE A 1 94 ? -1.667 10.974 7.895 1.00 95.12 94 PHE A C 1
ATOM 740 O O . PHE A 1 94 ? -2.652 10.754 7.193 1.00 95.12 94 PHE A O 1
ATOM 747 N N . VAL A 1 95 ? -1.619 10.671 9.190 1.00 95.44 95 VAL A N 1
ATOM 748 C CA . VAL A 1 95 ? -2.677 9.930 9.887 1.00 95.44 95 VAL A CA 1
ATOM 749 C C . VAL A 1 95 ? -3.074 10.685 11.146 1.00 95.44 95 VAL A C 1
ATOM 751 O O . VAL A 1 95 ? -2.221 11.214 11.856 1.00 95.44 95 VAL A O 1
ATOM 754 N N . SER A 1 96 ? -4.371 10.704 11.426 1.00 95.69 96 SER A N 1
ATOM 755 C CA . SER A 1 96 ? -4.946 11.140 12.693 1.00 95.69 96 SER A CA 1
ATOM 756 C C . SER A 1 96 ? -5.861 10.045 13.243 1.00 95.69 96 SER A C 1
ATOM 758 O O . SER A 1 96 ? -6.286 9.149 12.514 1.00 95.69 96 SER A O 1
ATOM 760 N N . SER A 1 97 ? -6.137 10.104 14.543 1.00 94.56 97 SER A N 1
ATOM 761 C CA . SER A 1 97 ? -7.051 9.200 15.238 1.00 94.56 97 SER A CA 1
ATOM 762 C C . SER A 1 97 ? -7.904 10.009 16.208 1.00 94.56 97 SER A C 1
ATOM 764 O O . SER A 1 97 ? -7.437 11.003 16.763 1.00 94.56 97 SER A O 1
ATOM 766 N N . GLU A 1 98 ? -9.149 9.583 16.405 1.00 91.44 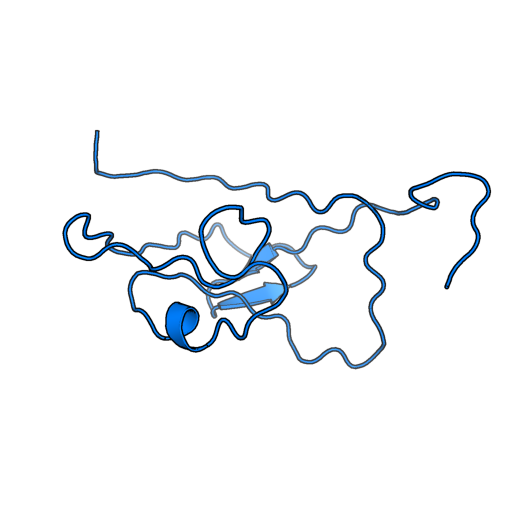98 GLU A N 1
ATOM 767 C CA . GLU A 1 98 ? -10.036 10.122 17.445 1.00 91.44 98 GLU A CA 1
ATOM 768 C C . GLU A 1 98 ? -9.765 9.483 18.816 1.00 91.44 98 GLU A C 1
ATOM 770 O O . GLU A 1 98 ? -10.191 10.007 19.845 1.00 91.44 98 GLU A O 1
ATOM 775 N N . CYS A 1 99 ? -9.057 8.349 18.837 1.00 82.88 99 CYS A N 1
ATOM 776 C CA . CYS A 1 99 ? -8.608 7.712 20.069 1.00 82.88 99 CYS A CA 1
ATOM 777 C C . CYS A 1 99 ? -7.365 8.452 20.612 1.00 82.88 99 CYS A C 1
ATOM 779 O O . CYS A 1 99 ? -6.454 8.698 19.813 1.00 82.88 99 CYS A O 1
ATOM 781 N N . PRO A 1 100 ? -7.323 8.801 21.915 1.00 67.19 100 PRO A N 1
ATOM 782 C CA . PRO A 1 100 ? -6.176 9.450 22.559 1.00 67.19 100 PRO A CA 1
ATOM 783 C C . PRO A 1 100 ? -4.866 8.658 22.502 1.00 67.19 100 PRO A C 1
ATOM 785 O O . PRO A 1 100 ? -4.918 7.406 22.486 1.00 67.19 100 PRO A O 1
#

Radius of gyration: 17.08 Å; Cα contacts (8 Å, |Δi|>4): 83; chains: 1; bounding box: 42×37×42 Å

Solvent-accessible surface area (backbone atoms only — not comparable to full-atom values): 7372 Å² total; per-residue (Å²): 141,86,87,69,98,55,85,61,61,96,73,77,95,76,69,70,36,81,38,97,86,35,32,37,37,76,57,81,65,96,59,93,82,86,86,88,66,69,82,50,87,93,65,65,86,77,89,71,36,43,100,48,88,91,54,70,54,43,95,58,87,56,65,78,57,61,72,36,82,66,47,92,69,67,46,56,73,86,74,94,59,94,80,88,84,75,64,89,85,81,87,90,82,91,83,86,72,92,69,132

Foldseek 3Di:
DDDDPDPPDDDDDQDWDQEPVLATHSDDYPDDDDDDADDDPVDHQDDDADPDDPDHHDDDDCVVSVPDRRDRHYYHPDDPDDDDDGDDDDDDDDDDDPPD

Sequence (100 aa):
WRYADDWPVLSVERAWYLQADGSLQTTLPAQDQQFSYFYDPANPVPTVGGGNLNIPAGPFDQRSVENRSDVLIFTSPVLDTPYEATGPIIARLFVSSECP

Secondary structure (DSSP, 8-state):
----SSSSPS------EE-TTSBEESSPPSS---------TTSPPPP-SBS-SSS--B----HHHHTSTT----BPPPPSS-----S----------S--

Mean predicted aligned error: 3.96 Å

pLDDT: mean 94.14, std 4.03, range [67.19, 98.19]